Protein AF-A0A089IAV3-F1 (afdb_monomer)

Structure (mmCIF, N/CA/C/O backbone):
data_AF-A0A089IAV3-F1
#
_entry.id   AF-A0A089IAV3-F1
#
loop_
_atom_site.group_PDB
_atom_site.id
_atom_site.type_symbol
_atom_site.label_atom_id
_atom_site.label_alt_id
_atom_site.label_comp_id
_atom_site.label_asym_id
_atom_site.label_entity_id
_atom_site.label_seq_id
_atom_site.pdbx_PDB_ins_code
_atom_site.Cartn_x
_atom_site.Cartn_y
_atom_site.Cartn_z
_atom_site.occupancy
_atom_site.B_iso_or_equiv
_atom_site.auth_seq_id
_atom_site.auth_comp_id
_atom_site.auth_asym_id
_atom_site.auth_atom_id
_atom_site.pdbx_PDB_model_num
ATOM 1 N N . MET A 1 1 ? -71.407 36.581 71.602 1.00 41.84 1 MET A N 1
ATOM 2 C CA . MET A 1 1 ? -70.672 37.758 71.081 1.00 41.84 1 MET A CA 1
ATOM 3 C C . MET A 1 1 ? -71.247 38.054 69.699 1.00 41.84 1 MET A C 1
ATOM 5 O O . MET A 1 1 ? -71.125 37.219 68.826 1.00 41.84 1 MET A O 1
ATOM 9 N N . LYS A 1 2 ? -72.261 38.918 69.599 1.00 38.94 2 LYS A N 1
ATOM 10 C CA . LYS A 1 2 ? -72.164 40.339 69.212 1.00 38.94 2 LYS A CA 1
ATOM 11 C C . LYS A 1 2 ? -71.473 40.577 67.849 1.00 38.94 2 LYS A C 1
ATOM 13 O O . LYS A 1 2 ? -70.270 40.767 67.802 1.00 38.94 2 LYS A O 1
ATOM 18 N N . LYS A 1 3 ? -72.353 40.717 66.846 1.00 45.97 3 LYS A N 1
ATOM 19 C CA . LYS A 1 3 ? -72.362 41.674 65.720 1.00 45.97 3 LYS A CA 1
ATOM 20 C C . LYS A 1 3 ? -71.618 41.304 64.426 1.00 45.97 3 LYS A C 1
ATOM 22 O O . LYS A 1 3 ? -70.411 41.448 64.304 1.00 45.97 3 LYS A O 1
ATOM 27 N N . LEU A 1 4 ? -72.447 40.937 63.444 1.00 45.31 4 LEU A N 1
ATOM 28 C CA . LEU A 1 4 ? -72.240 41.099 62.007 1.00 45.31 4 LEU A CA 1
ATOM 29 C C . LEU A 1 4 ? -71.929 42.570 61.685 1.00 45.31 4 LEU A C 1
ATOM 31 O O . LEU A 1 4 ? -72.640 43.461 62.153 1.00 45.31 4 LEU A O 1
ATOM 35 N N . ALA A 1 5 ? -70.925 42.804 60.847 1.00 54.38 5 ALA A N 1
ATOM 36 C CA . ALA A 1 5 ? -70.767 44.049 60.110 1.00 54.38 5 ALA A CA 1
ATOM 37 C C . ALA A 1 5 ? -70.379 43.700 58.669 1.00 54.38 5 ALA A C 1
ATOM 39 O O . ALA A 1 5 ? -69.235 43.374 58.368 1.00 54.38 5 ALA A O 1
ATOM 40 N N . SER A 1 6 ? -71.381 43.723 57.796 1.00 43.75 6 SER A N 1
ATOM 41 C CA . SER A 1 6 ? -71.222 43.856 56.354 1.00 43.75 6 SER A CA 1
ATOM 42 C C . SER A 1 6 ? -70.679 45.251 56.043 1.00 43.75 6 SER A C 1
ATOM 44 O O . SER A 1 6 ? -71.282 46.232 56.483 1.00 43.75 6 SER A O 1
ATOM 46 N N . LEU A 1 7 ? -69.609 45.361 55.253 1.00 44.47 7 LEU A N 1
ATOM 47 C CA . LEU A 1 7 ? -69.259 46.619 54.593 1.00 44.47 7 LEU A CA 1
ATOM 48 C C . LEU A 1 7 ? -69.364 46.432 53.080 1.00 44.47 7 LEU A C 1
ATOM 50 O O . LEU A 1 7 ? -68.492 45.877 52.418 1.00 44.47 7 LEU A O 1
ATOM 54 N N . THR A 1 8 ? -70.512 46.866 52.581 1.00 49.59 8 THR A N 1
ATOM 55 C CA . THR A 1 8 ? -70.895 46.973 51.179 1.00 49.59 8 THR A CA 1
ATOM 56 C C . THR A 1 8 ? -70.219 48.196 50.548 1.00 49.59 8 THR A C 1
ATOM 58 O O . THR A 1 8 ? -70.326 49.292 51.083 1.00 49.59 8 THR A O 1
ATOM 61 N N . VAL A 1 9 ? -69.568 47.956 49.404 1.00 47.44 9 VAL A N 1
ATOM 62 C CA . VAL A 1 9 ? -69.373 48.813 48.213 1.00 47.44 9 VAL A CA 1
ATOM 63 C C . VAL A 1 9 ? -68.907 50.262 48.405 1.00 47.44 9 VAL A C 1
ATOM 65 O O . VAL A 1 9 ? -69.649 51.134 48.837 1.00 47.44 9 VAL A O 1
ATOM 68 N N . ALA A 1 10 ? -67.755 50.556 47.799 1.00 42.97 10 ALA A N 1
ATOM 69 C CA . ALA A 1 10 ? -67.607 51.757 46.985 1.00 42.97 10 ALA A CA 1
ATOM 70 C C . ALA A 1 10 ? -66.779 51.413 45.736 1.00 42.97 10 ALA A C 1
ATOM 72 O O . ALA A 1 10 ? -65.552 51.466 45.741 1.00 42.97 10 ALA A O 1
ATOM 73 N N . MET A 1 11 ? -67.479 51.032 44.659 1.00 52.91 11 MET A N 1
ATOM 74 C CA . MET A 1 11 ? -67.005 51.210 43.284 1.00 52.91 11 MET A CA 1
ATOM 75 C C . MET A 1 11 ? -66.781 52.709 43.090 1.00 52.91 11 MET A C 1
ATOM 77 O O . MET A 1 11 ? -67.705 53.456 42.782 1.00 52.91 11 MET A O 1
ATOM 81 N N . GLY A 1 12 ? -65.560 53.149 43.368 1.00 45.62 12 GLY A N 1
ATOM 82 C CA . GLY A 1 12 ? -65.146 54.536 43.300 1.00 45.62 12 GLY A CA 1
ATOM 83 C C . GLY A 1 12 ? -64.005 54.674 42.317 1.00 45.62 12 GLY A C 1
ATOM 84 O O . GLY A 1 12 ? -62.851 54.523 42.687 1.00 45.62 12 GLY A O 1
ATOM 85 N N . LEU A 1 13 ? -64.378 54.997 41.082 1.00 45.00 13 LEU A N 1
ATOM 86 C CA . LEU A 1 13 ? -63.578 55.794 40.162 1.00 45.00 13 LEU A CA 1
ATOM 87 C C . LEU A 1 13 ? -62.257 55.159 39.688 1.00 45.00 13 LEU A C 1
ATOM 89 O O . LEU A 1 13 ? -61.178 55.365 40.237 1.00 45.00 13 LEU A O 1
ATOM 93 N N . MET A 1 14 ? -62.366 54.455 38.559 1.00 55.34 14 MET A N 1
ATOM 94 C CA . MET A 1 14 ? -61.266 54.254 37.620 1.00 55.34 14 MET A CA 1
ATOM 95 C C . MET A 1 14 ? -60.663 55.613 37.245 1.00 55.34 14 MET A C 1
ATOM 97 O O . MET A 1 14 ? -61.200 56.331 36.406 1.00 55.34 14 MET A O 1
ATOM 101 N N . ALA A 1 15 ? -59.542 55.954 37.870 1.00 47.62 15 ALA A N 1
ATOM 102 C CA . ALA A 1 15 ? -58.680 57.046 37.461 1.00 47.62 15 ALA A CA 1
ATOM 103 C C . ALA A 1 15 ? -57.258 56.494 37.320 1.00 47.62 15 ALA A C 1
ATOM 105 O O . ALA A 1 15 ? -56.500 56.395 38.279 1.00 47.62 15 ALA A O 1
ATOM 106 N N . SER A 1 16 ? -56.949 56.097 36.083 1.00 57.16 16 SER A N 1
ATOM 107 C CA . SER A 1 16 ? -55.634 56.245 35.454 1.00 57.16 16 SER A CA 1
ATOM 108 C C . SER A 1 16 ? -54.410 55.821 36.272 1.00 57.16 16 SER A C 1
ATOM 110 O O . SER A 1 16 ? -53.738 56.647 36.885 1.00 57.16 16 SER A O 1
ATOM 112 N N . ILE A 1 17 ? -54.021 54.555 36.124 1.00 49.06 17 ILE A N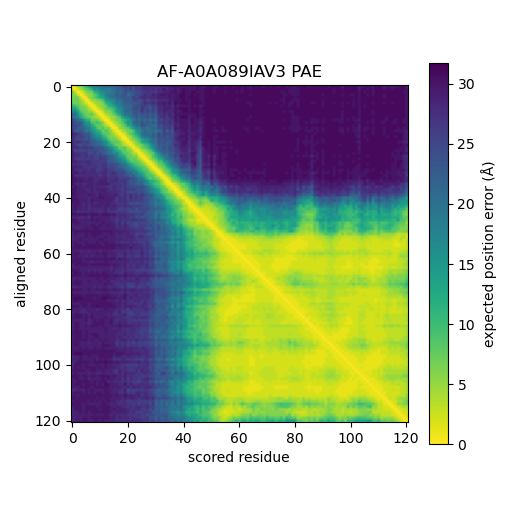 1
ATOM 113 C CA . ILE A 1 17 ? -52.610 54.178 36.207 1.00 49.06 17 ILE A CA 1
ATOM 114 C C . ILE A 1 17 ? -52.293 53.413 34.925 1.00 49.06 17 ILE A C 1
ATOM 116 O O . ILE A 1 17 ? -52.424 52.194 34.849 1.00 49.06 17 ILE A O 1
ATOM 120 N N . ALA A 1 18 ? -51.921 54.153 33.881 1.00 47.09 18 ALA A N 1
ATOM 121 C CA . ALA A 1 18 ? -51.186 53.581 32.765 1.00 47.09 18 ALA A CA 1
ATOM 122 C C . ALA A 1 18 ? -49.780 53.249 33.284 1.00 47.09 18 ALA A C 1
ATOM 124 O O . ALA A 1 18 ? -48.858 54.052 33.179 1.00 47.09 18 ALA A O 1
ATOM 125 N N . ALA A 1 19 ? -49.633 52.091 33.926 1.00 42.31 19 ALA A N 1
ATOM 126 C CA . ALA A 1 19 ? -48.320 51.540 34.200 1.00 42.31 19 ALA A CA 1
ATOM 127 C C . ALA A 1 19 ? -47.762 51.039 32.864 1.00 42.31 19 ALA A C 1
ATOM 129 O O . ALA A 1 19 ? -48.186 50.010 32.340 1.00 42.31 19 ALA A O 1
ATOM 130 N N . THR A 1 20 ? -46.839 51.798 32.277 1.00 50.31 20 THR A N 1
ATOM 131 C CA . THR A 1 20 ? -45.982 51.308 31.201 1.00 50.31 20 THR A CA 1
ATOM 132 C C . THR A 1 20 ? -45.203 50.115 31.746 1.00 50.31 20 THR A C 1
ATOM 134 O O . THR A 1 20 ? -44.291 50.283 32.554 1.00 50.31 20 THR A O 1
ATOM 137 N N . ALA A 1 21 ? -45.574 48.906 31.337 1.00 47.28 21 ALA A N 1
ATOM 138 C CA . ALA A 1 21 ? -44.751 47.729 31.551 1.00 47.28 21 ALA A CA 1
ATOM 139 C C . ALA A 1 21 ? -43.509 47.858 30.656 1.00 47.28 21 ALA A C 1
ATOM 141 O O . ALA A 1 21 ? -43.520 47.412 29.513 1.00 47.28 21 ALA A O 1
ATOM 142 N N . SER A 1 22 ? -42.440 48.500 31.137 1.00 50.91 22 SER A N 1
ATOM 143 C CA . SER A 1 22 ? -41.123 48.239 30.559 1.00 50.91 22 SER A CA 1
ATOM 144 C C . SER A 1 22 ? -40.644 46.923 31.161 1.00 50.91 22 SER A C 1
ATOM 146 O O . SER A 1 22 ? -40.242 46.878 32.325 1.00 50.91 22 SER A O 1
ATOM 148 N N . ALA A 1 23 ? -40.740 45.838 30.396 1.00 40.44 23 ALA A N 1
ATOM 149 C CA . ALA A 1 23 ? -40.011 44.624 30.716 1.00 40.44 23 ALA A CA 1
ATOM 150 C C . ALA A 1 23 ? -38.515 44.967 30.689 1.00 40.44 23 ALA A C 1
ATOM 152 O O . ALA A 1 23 ? -37.964 45.267 29.633 1.00 40.44 23 ALA A O 1
ATOM 153 N N . ALA A 1 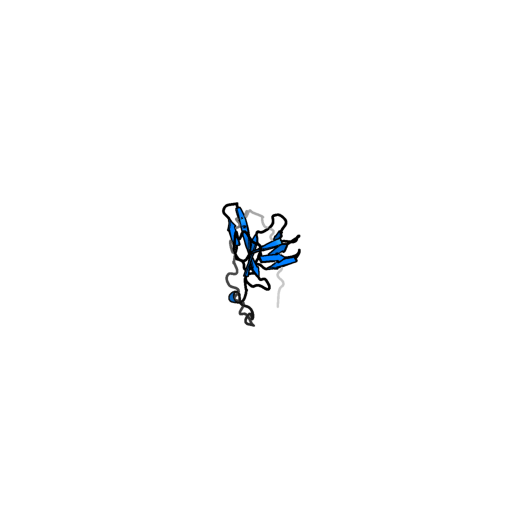24 ? -37.871 44.978 31.854 1.00 47.75 24 ALA A N 1
ATOM 154 C CA . ALA A 1 24 ? -36.426 44.841 31.896 1.00 47.75 24 ALA A CA 1
ATOM 155 C C . ALA A 1 24 ? -36.119 43.404 31.461 1.00 47.75 24 ALA A C 1
ATOM 157 O O . ALA A 1 24 ? -36.652 42.458 32.045 1.00 47.75 24 ALA A O 1
ATOM 158 N N . GLU A 1 25 ? -35.314 43.235 30.414 1.00 48.00 25 GLU A N 1
ATOM 159 C CA . GLU A 1 25 ? -34.824 41.919 30.020 1.00 48.00 25 GLU A CA 1
ATOM 160 C C . GLU A 1 25 ? -34.006 41.341 31.180 1.00 48.00 25 GLU A C 1
ATOM 162 O O . GLU A 1 25 ? -32.924 41.825 31.514 1.00 48.00 25 GLU A O 1
ATOM 167 N N . VAL A 1 26 ? -34.542 40.312 31.837 1.00 46.12 26 VAL A N 1
ATOM 168 C CA . VAL A 1 26 ? -33.778 39.503 32.785 1.00 46.12 26 VAL A CA 1
ATOM 169 C C . VAL A 1 26 ? -32.980 38.506 31.957 1.00 46.12 26 VAL A 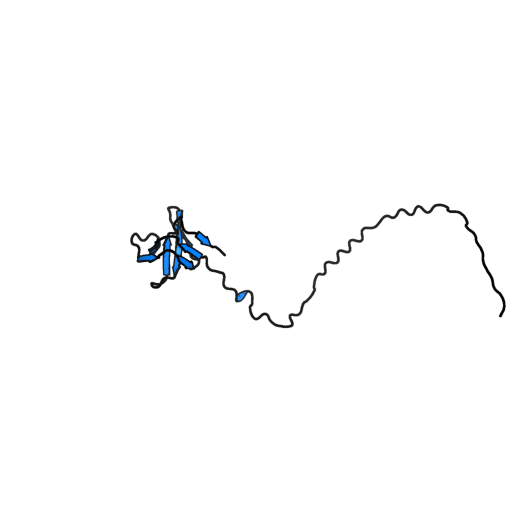C 1
ATOM 171 O O . VAL A 1 26 ? -33.436 37.399 31.667 1.00 46.12 26 VAL A O 1
ATOM 174 N N . THR A 1 27 ? -31.778 38.911 31.553 1.00 50.94 27 THR A N 1
ATOM 175 C CA . THR A 1 27 ? -30.767 38.017 30.977 1.00 50.94 27 THR A CA 1
ATOM 176 C C . THR A 1 27 ? -30.187 37.144 32.084 1.00 50.94 27 THR A C 1
ATOM 178 O O . THR A 1 27 ? -29.033 37.275 32.477 1.00 50.94 27 THR A O 1
ATOM 181 N N . ASN A 1 28 ? -30.992 36.214 32.588 1.00 49.59 28 ASN A N 1
ATOM 182 C CA . ASN A 1 28 ? -30.496 35.096 33.374 1.00 49.59 28 ASN A CA 1
ATOM 183 C C . ASN A 1 28 ? -30.396 33.886 32.446 1.00 49.59 28 ASN A C 1
ATOM 185 O O . ASN A 1 28 ? -31.168 32.937 32.540 1.00 49.59 28 ASN A O 1
ATOM 189 N N . THR A 1 29 ? -29.416 33.926 31.539 1.00 49.91 29 THR A N 1
ATOM 190 C CA . THR A 1 29 ? -28.869 32.684 30.987 1.00 49.91 29 THR A CA 1
ATOM 191 C C . THR A 1 29 ? -27.974 32.097 32.070 1.00 49.91 29 THR A C 1
ATOM 193 O O . THR A 1 29 ? -26.777 32.360 32.113 1.00 49.91 29 THR A O 1
ATOM 196 N N . THR A 1 30 ? -28.549 31.338 32.999 1.00 47.91 30 THR A N 1
ATOM 197 C CA . THR A 1 30 ? -27.760 30.406 33.801 1.00 47.91 30 THR A CA 1
ATOM 198 C C . THR A 1 30 ? -27.328 29.289 32.861 1.00 47.91 30 THR A C 1
ATOM 200 O O . THR A 1 30 ? -28.029 28.296 32.677 1.00 47.91 30 THR A O 1
ATOM 203 N N . THR A 1 31 ? -26.173 29.456 32.217 1.00 53.00 31 THR A N 1
ATOM 204 C CA . THR A 1 31 ? -25.425 28.299 31.733 1.00 53.00 31 THR A CA 1
ATOM 205 C C . THR A 1 31 ? -25.149 27.438 32.957 1.00 53.00 31 THR A C 1
ATOM 207 O O . THR A 1 31 ? -24.515 27.897 33.908 1.00 53.00 31 THR A O 1
ATOM 210 N N . VAL A 1 32 ? -25.664 26.209 32.964 1.00 55.19 32 VAL A N 1
ATOM 211 C CA . VAL A 1 32 ? -25.224 25.180 33.908 1.00 55.19 32 VAL A CA 1
ATOM 212 C C . VAL A 1 32 ? -23.785 24.846 33.528 1.00 55.19 32 VAL A C 1
ATOM 214 O O . VAL A 1 32 ? -23.513 23.928 32.761 1.00 55.19 32 VAL A O 1
ATOM 217 N N . THR A 1 33 ? -22.862 25.675 33.992 1.00 57.50 33 THR A N 1
ATOM 218 C CA . THR A 1 33 ? -21.434 25.407 33.961 1.00 57.50 33 THR A CA 1
ATOM 219 C C . THR A 1 33 ? -21.179 24.554 35.197 1.00 57.50 33 THR A C 1
ATOM 221 O O . THR A 1 33 ? -21.389 25.025 36.308 1.00 57.50 33 THR A O 1
ATOM 224 N N . GLU A 1 34 ? -20.780 23.298 34.985 1.00 58.94 34 GLU A N 1
ATOM 225 C CA . GLU A 1 34 ? -20.395 22.309 36.011 1.00 58.94 34 GLU A CA 1
ATOM 226 C C . GLU A 1 34 ? -21.520 21.435 36.597 1.00 58.94 34 GLU A C 1
ATOM 228 O O . GLU A 1 34 ? -21.828 21.449 37.787 1.00 58.94 34 GLU A O 1
ATOM 233 N N . THR A 1 35 ? -22.056 20.526 35.778 1.00 56.78 35 THR A N 1
ATOM 234 C CA . THR A 1 35 ? -22.431 19.202 36.301 1.00 56.78 35 THR A CA 1
ATOM 235 C C . THR A 1 35 ? -21.178 18.335 36.408 1.00 56.78 35 THR A C 1
ATOM 237 O O . THR A 1 35 ? -20.718 17.785 35.407 1.00 56.78 35 THR A O 1
ATOM 240 N N . THR A 1 36 ? -20.637 18.173 37.615 1.00 57.91 36 THR A N 1
ATOM 241 C CA . THR A 1 36 ? -19.619 17.147 37.881 1.00 57.91 36 THR A CA 1
ATOM 242 C C . THR A 1 36 ? -20.309 15.794 38.019 1.00 57.91 36 THR A C 1
ATOM 244 O O . THR A 1 36 ? -20.818 15.435 39.081 1.00 57.91 36 THR A O 1
ATOM 247 N N . TYR A 1 37 ? -20.339 15.027 36.930 1.00 60.47 37 TYR A N 1
ATOM 248 C CA . TYR A 1 37 ? -20.656 13.604 36.991 1.00 60.47 37 TYR A CA 1
ATOM 249 C C . TYR A 1 37 ? -19.425 12.870 37.514 1.00 60.47 37 TYR A C 1
ATOM 251 O O . TYR A 1 37 ? -18.457 12.691 36.782 1.00 60.47 37 TYR A O 1
ATOM 259 N N . SER A 1 38 ? -19.449 12.447 38.779 1.00 65.69 38 SER A N 1
ATOM 260 C CA . SER A 1 38 ? -18.436 11.519 39.284 1.00 65.69 38 SER A CA 1
ATOM 261 C C . SER A 1 38 ? -18.694 10.147 38.646 1.00 65.69 38 SER A C 1
ATOM 263 O O . SER A 1 38 ? -19.769 9.573 38.874 1.00 65.69 38 SER A O 1
ATOM 265 N N . PRO A 1 39 ? -17.797 9.626 37.787 1.00 65.44 39 PRO A N 1
ATOM 266 C CA . PRO A 1 39 ? -18.024 8.345 37.148 1.00 65.44 39 PRO A CA 1
ATOM 267 C C . PRO A 1 39 ? -17.960 7.254 38.220 1.00 65.44 39 PRO A C 1
ATOM 269 O O . PRO A 1 39 ? -16.929 6.980 38.821 1.00 65.44 39 PRO A O 1
ATOM 272 N N . ARG A 1 40 ? -19.107 6.621 38.465 1.00 67.31 40 ARG A N 1
ATOM 273 C CA . ARG A 1 40 ? -19.276 5.471 39.373 1.00 67.31 40 ARG A CA 1
ATOM 274 C C . ARG A 1 40 ? -18.487 4.220 38.950 1.00 67.31 40 ARG A C 1
ATOM 276 O O . ARG A 1 40 ? -18.425 3.269 39.719 1.00 67.31 40 ARG A O 1
ATOM 283 N N . PHE A 1 41 ? -17.897 4.236 37.755 1.00 74.25 41 PHE A N 1
ATOM 284 C CA . PHE A 1 41 ? -16.995 3.219 37.223 1.00 74.25 41 PHE A CA 1
ATOM 285 C C . PHE A 1 41 ? -15.932 3.903 36.361 1.00 74.25 41 PHE A C 1
ATOM 287 O O . PHE A 1 41 ? -16.258 4.814 35.601 1.00 74.25 41 PHE A O 1
ATOM 294 N N . GLU A 1 42 ? -14.685 3.457 36.460 1.00 75.25 42 GLU A N 1
ATOM 295 C CA . GLU A 1 42 ? -13.617 3.865 35.547 1.00 75.25 42 G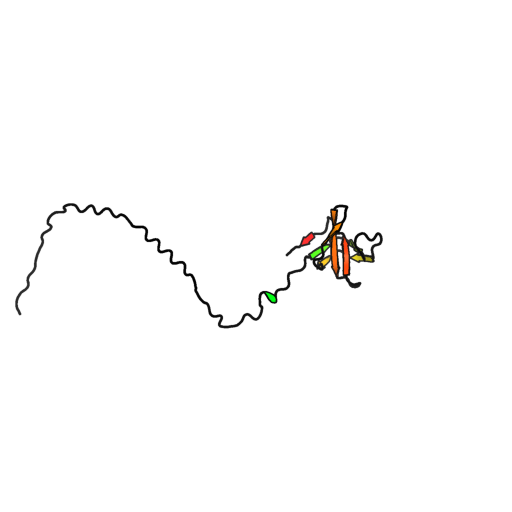LU A CA 1
ATOM 296 C C . GLU A 1 42 ? -13.897 3.317 34.138 1.00 75.25 42 GLU A C 1
ATOM 298 O O . GLU A 1 42 ? -14.406 2.203 33.973 1.00 75.25 42 GLU A O 1
ATOM 303 N N . THR A 1 43 ? -13.605 4.104 33.103 1.00 72.94 43 THR A N 1
ATOM 304 C CA . THR A 1 43 ? -13.710 3.630 31.721 1.00 72.94 43 THR A CA 1
ATOM 305 C C . THR A 1 43 ? -12.576 2.650 31.444 1.00 72.94 43 THR A C 1
ATOM 307 O O . THR A 1 43 ? -11.415 3.037 31.468 1.00 72.94 43 THR A O 1
ATOM 310 N N . VAL A 1 44 ? -12.914 1.393 31.142 1.00 81.31 44 VAL A N 1
ATOM 311 C CA . VAL A 1 44 ? -11.941 0.325 30.821 1.00 81.31 44 VAL A CA 1
ATOM 312 C C . VAL A 1 44 ? -11.121 0.632 29.560 1.00 81.31 44 VAL A C 1
ATOM 314 O O . VAL A 1 44 ? -10.012 0.133 29.418 1.00 81.31 44 VAL A O 1
ATOM 317 N N . ILE A 1 45 ? -11.666 1.439 28.646 1.00 81.69 45 ILE A N 1
ATOM 318 C CA . ILE A 1 45 ? -10.985 1.896 27.431 1.00 81.69 45 ILE A CA 1
ATOM 319 C C . ILE A 1 45 ? -10.842 3.410 27.532 1.00 81.69 45 ILE A C 1
ATOM 321 O O . ILE A 1 45 ? -11.836 4.131 27.640 1.00 81.69 45 ILE A O 1
ATOM 325 N N . THR A 1 46 ? -9.603 3.876 27.491 1.00 86.06 46 THR A N 1
ATOM 326 C CA . THR A 1 46 ? -9.237 5.290 27.471 1.00 86.06 46 THR A CA 1
ATOM 327 C C . THR A 1 46 ? -8.956 5.753 26.041 1.00 86.06 46 THR A C 1
ATOM 329 O O . THR A 1 46 ? -8.707 4.949 25.144 1.00 86.06 46 THR A O 1
ATOM 332 N N . GLN A 1 47 ? -8.957 7.067 25.800 1.00 79.88 47 GLN A N 1
ATOM 333 C CA . GLN A 1 47 ? -8.620 7.628 24.482 1.00 79.88 47 GLN A CA 1
ATOM 334 C C . GLN A 1 47 ? -7.212 7.215 24.008 1.00 79.88 47 GLN A C 1
ATOM 336 O O . GLN A 1 47 ? -6.984 7.103 22.806 1.00 79.88 47 GLN A O 1
ATOM 341 N N . SER A 1 48 ? -6.284 6.959 24.937 1.00 82.50 48 SER A N 1
ATOM 342 C CA . SER A 1 48 ? -4.946 6.428 24.650 1.00 82.50 48 SER A CA 1
ATOM 343 C C . SER A 1 48 ? -4.941 4.982 24.146 1.00 82.50 48 SER A C 1
ATOM 345 O O . SER A 1 48 ? -3.985 4.591 23.482 1.00 82.50 48 SER A O 1
ATOM 347 N N . ASP A 1 49 ? -5.991 4.204 24.414 1.00 83.44 49 ASP A N 1
ATOM 348 C CA . ASP A 1 49 ? -6.094 2.804 23.979 1.00 83.44 49 ASP A CA 1
ATOM 349 C C . ASP A 1 49 ? -6.630 2.672 22.545 1.00 83.44 49 ASP A C 1
ATOM 351 O O . ASP A 1 49 ? -6.589 1.595 21.942 1.00 83.44 49 ASP A O 1
ATOM 355 N N . LEU A 1 50 ? -7.138 3.766 21.972 1.00 81.06 50 LEU A N 1
ATOM 356 C CA . LEU A 1 50 ? -7.670 3.779 20.617 1.00 81.06 50 LEU A CA 1
ATOM 357 C C . LEU A 1 50 ? -6.523 3.822 19.604 1.00 81.06 50 LEU A C 1
ATOM 359 O O . LEU A 1 50 ? -5.813 4.818 19.467 1.00 81.06 50 LEU A O 1
ATOM 363 N N . ARG A 1 51 ? -6.362 2.733 18.849 1.00 76.94 51 ARG A N 1
ATOM 364 C CA . ARG A 1 51 ? -5.465 2.703 17.690 1.00 76.94 51 ARG A CA 1
ATOM 365 C C . ARG A 1 51 ? -6.167 3.357 16.498 1.00 76.94 51 ARG A C 1
ATOM 367 O O . ARG A 1 51 ? -7.284 2.941 16.181 1.00 76.94 51 ARG A O 1
ATOM 374 N N . PRO A 1 52 ? -5.537 4.332 15.818 1.00 76.94 52 PRO A N 1
ATOM 375 C CA . PRO A 1 52 ? -6.071 4.868 14.574 1.00 76.94 52 PRO A CA 1
ATOM 376 C C . PRO A 1 52 ? -6.298 3.738 13.573 1.00 76.94 52 PRO A C 1
ATOM 378 O O . PRO A 1 52 ? -5.444 2.858 13.423 1.00 76.94 52 PRO A O 1
ATOM 381 N N . ALA A 1 53 ? -7.446 3.757 12.900 1.00 80.94 53 ALA A N 1
ATOM 382 C CA . ALA A 1 53 ? -7.693 2.832 11.808 1.00 80.94 53 ALA A CA 1
ATOM 383 C C . ALA A 1 53 ? -6.647 3.065 10.708 1.00 80.94 53 ALA A C 1
ATOM 385 O O . ALA A 1 53 ? -6.293 4.200 10.383 1.00 80.94 53 ALA A O 1
ATOM 386 N N . THR A 1 54 ? -6.117 1.981 10.154 1.00 84.44 54 THR A N 1
ATOM 387 C CA . THR A 1 54 ? -5.244 2.062 8.987 1.00 84.44 54 THR A CA 1
ATOM 388 C C . THR A 1 54 ? -6.095 2.196 7.727 1.00 84.44 54 THR A C 1
ATOM 390 O O . THR A 1 54 ? -7.155 1.572 7.649 1.00 84.44 54 THR A O 1
ATOM 393 N N . PRO A 1 55 ? -5.666 2.980 6.723 1.00 89.81 55 PRO A N 1
ATOM 394 C CA . PRO A 1 55 ? -6.385 3.058 5.460 1.00 89.81 55 PRO A CA 1
ATOM 395 C C . PRO A 1 55 ? -6.517 1.686 4.793 1.00 89.81 55 PRO A C 1
ATOM 397 O O . PRO A 1 55 ? -5.626 0.843 4.897 1.00 89.81 55 PRO A O 1
ATOM 400 N N . GLN A 1 56 ? -7.598 1.495 4.043 1.00 92.62 56 GLN A N 1
ATOM 401 C CA . GLN A 1 56 ? -7.832 0.285 3.260 1.00 92.62 56 GLN A CA 1
ATOM 402 C C . GLN A 1 56 ? -7.795 0.578 1.765 1.00 92.62 56 GLN A C 1
ATOM 404 O O . GLN A 1 56 ? -8.134 1.673 1.312 1.00 92.62 56 GLN A O 1
ATOM 409 N N . ILE A 1 57 ? -7.398 -0.426 0.990 1.00 94.00 57 ILE A N 1
ATOM 410 C CA . ILE A 1 57 ? -7.469 -0.430 -0.467 1.00 94.00 57 ILE A CA 1
ATOM 411 C C . ILE A 1 57 ? -8.324 -1.608 -0.923 1.00 94.00 57 ILE A C 1
ATOM 413 O O . ILE A 1 57 ? -8.106 -2.746 -0.519 1.00 94.00 57 ILE A O 1
ATOM 417 N N . ILE A 1 58 ? -9.254 -1.343 -1.834 1.00 95.25 58 ILE A N 1
ATOM 418 C CA . ILE A 1 58 ? -10.004 -2.364 -2.559 1.00 95.25 58 ILE A CA 1
ATOM 419 C C . ILE A 1 58 ? -9.377 -2.519 -3.940 1.00 95.25 58 ILE A C 1
ATOM 421 O O . ILE A 1 58 ? -9.516 -1.651 -4.805 1.00 95.25 58 ILE A O 1
ATOM 425 N N . LEU A 1 59 ? -8.707 -3.645 -4.159 1.00 95.06 59 LEU A N 1
ATOM 426 C CA . LEU A 1 59 ? -8.215 -4.053 -5.464 1.00 95.06 59 LEU A CA 1
ATOM 427 C C . LEU A 1 59 ? -9.325 -4.761 -6.231 1.00 95.06 59 LEU A C 1
ATOM 429 O O . LEU A 1 59 ? -9.841 -5.792 -5.808 1.00 95.06 59 LEU A O 1
ATOM 433 N N . THR A 1 60 ? -9.657 -4.239 -7.403 1.00 94.94 60 THR A N 1
ATOM 434 C CA . THR A 1 60 ? -10.710 -4.788 -8.27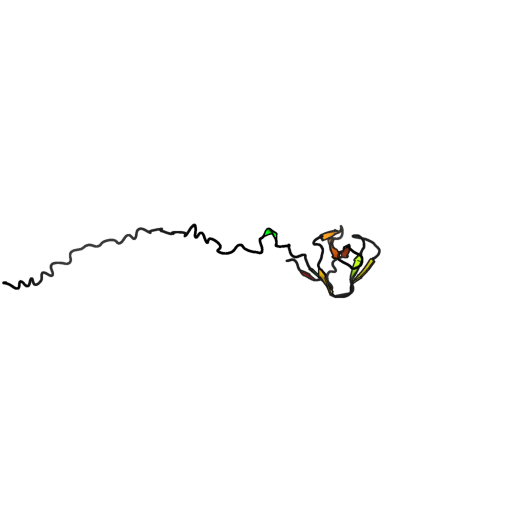2 1.00 94.94 60 THR A CA 1
ATOM 435 C C . THR A 1 60 ? -10.179 -5.753 -9.330 1.00 94.94 60 THR A C 1
ATOM 437 O O . THR A 1 60 ? -10.956 -6.410 -10.021 1.00 94.94 60 THR A O 1
ATOM 440 N N . LYS A 1 61 ? -8.852 -5.844 -9.480 1.00 93.19 61 LYS A N 1
ATOM 441 C CA . LYS A 1 61 ? -8.155 -6.658 -10.486 1.00 93.19 61 LYS A CA 1
ATOM 442 C C . LYS A 1 61 ? -6.814 -7.154 -9.949 1.00 93.19 61 LYS A C 1
ATOM 444 O O . LYS A 1 61 ? -6.340 -6.688 -8.912 1.00 93.19 61 LYS A O 1
ATOM 44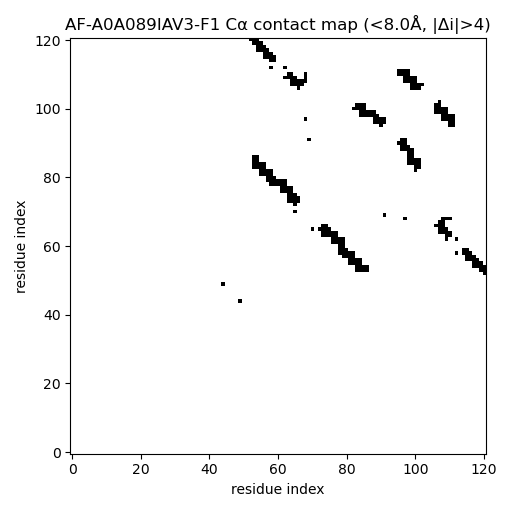9 N N . ALA A 1 62 ? -6.190 -8.068 -10.693 1.00 95.12 62 ALA A N 1
ATOM 450 C CA . ALA A 1 62 ? -4.827 -8.502 -10.424 1.00 95.12 62 ALA A CA 1
ATOM 451 C C . ALA A 1 62 ? -3.874 -7.296 -10.433 1.00 95.12 62 ALA A C 1
ATOM 453 O O . ALA A 1 62 ? -3.756 -6.608 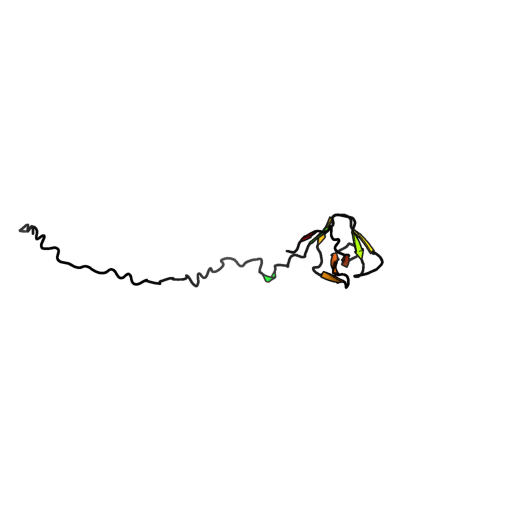-11.447 1.00 95.12 62 ALA A O 1
ATOM 454 N N . THR A 1 63 ? -3.221 -7.034 -9.302 1.00 95.56 63 THR A N 1
ATOM 455 C CA . THR A 1 63 ? -2.387 -5.846 -9.103 1.00 95.56 63 THR A CA 1
ATOM 456 C C . THR A 1 63 ? -0.986 -6.265 -8.653 1.00 95.56 63 THR A C 1
ATOM 458 O O . THR A 1 63 ? -0.866 -7.055 -7.711 1.00 95.56 63 THR A O 1
ATOM 461 N N . PRO A 1 64 ? 0.080 -5.786 -9.316 1.00 96.00 64 PRO A N 1
ATOM 462 C CA . PRO A 1 64 ? 1.446 -6.106 -8.925 1.00 96.00 64 PRO A CA 1
ATOM 463 C C . PRO A 1 64 ? 1.833 -5.403 -7.622 1.00 96.00 64 PRO A C 1
ATOM 465 O O . PRO A 1 64 ? 1.446 -4.259 -7.386 1.00 96.00 64 PRO A O 1
ATOM 468 N N . PHE A 1 65 ? 2.657 -6.064 -6.815 1.00 96.44 65 PHE A N 1
ATOM 469 C CA . PHE A 1 65 ? 3.324 -5.456 -5.665 1.00 96.44 65 PHE A CA 1
ATOM 470 C C . PHE A 1 65 ? 4.843 -5.592 -5.782 1.00 96.44 65 PHE A C 1
ATOM 472 O O . PHE A 1 65 ? 5.364 -6.468 -6.477 1.00 96.44 65 PHE A O 1
ATOM 479 N N . TYR A 1 66 ? 5.559 -4.717 -5.086 1.00 97.06 66 TYR A N 1
ATOM 480 C CA . TYR A 1 66 ? 6.977 -4.460 -5.301 1.00 97.06 66 TYR A CA 1
ATOM 481 C C . TYR A 1 66 ? 7.744 -4.446 -3.977 1.00 97.06 66 TYR A C 1
ATOM 483 O O . TYR A 1 66 ? 7.214 -4.064 -2.932 1.00 97.06 66 TYR A O 1
ATOM 491 N N . ALA A 1 67 ? 9.015 -4.850 -4.014 1.00 95.25 67 ALA A N 1
ATOM 492 C CA . ALA A 1 67 ? 9.895 -4.800 -2.849 1.00 95.25 67 ALA A CA 1
ATOM 493 C C . ALA A 1 67 ? 10.222 -3.360 -2.418 1.00 95.25 67 ALA A C 1
ATOM 495 O O . ALA A 1 67 ? 10.372 -3.100 -1.228 1.00 95.25 67 ALA A O 1
ATOM 496 N N . SER A 1 68 ? 10.280 -2.439 -3.381 1.00 94.06 68 SER A N 1
ATOM 497 C CA . SER A 1 68 ? 10.494 -1.007 -3.187 1.00 94.06 68 SER A CA 1
ATOM 498 C C . SER A 1 68 ? 9.647 -0.201 -4.170 1.00 94.06 68 SER A C 1
ATOM 500 O O . SER A 1 68 ? 9.233 -0.706 -5.219 1.00 94.06 68 SER A O 1
ATOM 502 N N . MET A 1 69 ? 9.427 1.073 -3.851 1.00 91.06 69 MET A N 1
ATOM 503 C CA . MET A 1 69 ? 8.803 2.031 -4.761 1.00 91.06 69 MET A CA 1
ATOM 504 C C . MET A 1 69 ? 9.604 2.133 -6.070 1.00 91.06 69 MET A C 1
ATOM 506 O O . MET A 1 69 ? 10.835 2.060 -6.052 1.00 91.06 69 MET A O 1
ATOM 510 N N . ASN A 1 70 ? 8.910 2.281 -7.202 1.00 87.25 70 ASN A N 1
ATOM 511 C CA . ASN A 1 70 ? 9.497 2.406 -8.546 1.00 87.25 70 ASN A CA 1
ATOM 512 C C . ASN A 1 70 ? 10.396 1.236 -8.995 1.00 87.25 70 ASN A C 1
ATOM 514 O O . ASN A 1 70 ? 11.123 1.370 -9.979 1.00 87.25 70 ASN A O 1
ATOM 518 N N . SER A 1 71 ? 10.349 0.083 -8.316 1.00 90.12 71 SER A N 1
ATOM 519 C CA . SER A 1 71 ? 11.055 -1.110 -8.789 1.00 90.12 71 SER A CA 1
ATOM 520 C C . SER A 1 71 ? 10.547 -1.498 -10.186 1.00 90.12 71 SER A C 1
ATOM 522 O O . SER A 1 71 ? 9.334 -1.632 -10.371 1.00 90.12 71 SER A O 1
ATOM 524 N N . PRO A 1 72 ? 11.438 -1.740 -11.166 1.00 87.06 72 PRO A N 1
ATOM 525 C CA . PRO A 1 72 ? 11.030 -2.157 -12.506 1.00 87.06 72 PRO A CA 1
ATOM 526 C C . PRO A 1 72 ? 10.469 -3.586 -12.529 1.00 87.06 72 PRO A C 1
ATOM 528 O O . PRO A 1 72 ? 9.779 -3.965 -13.471 1.00 87.06 72 PRO A O 1
ATOM 531 N N . VAL A 1 73 ? 10.756 -4.383 -11.494 1.00 93.94 73 VAL A N 1
ATOM 532 C CA . VAL A 1 73 ? 10.337 -5.783 -11.386 1.00 93.94 73 VAL A CA 1
ATOM 533 C C . VAL A 1 73 ? 9.342 -5.932 -10.241 1.00 93.94 73 VAL A C 1
ATOM 535 O O . VAL A 1 73 ? 9.635 -5.564 -9.098 1.00 93.94 73 VAL A O 1
ATOM 538 N N . ALA A 1 74 ? 8.170 -6.487 -10.556 1.00 95.69 74 ALA A N 1
ATOM 539 C CA . ALA A 1 74 ? 7.174 -6.866 -9.562 1.00 95.69 74 ALA A CA 1
ATOM 540 C C . ALA A 1 74 ? 7.651 -8.093 -8.775 1.00 95.69 74 ALA A C 1
ATOM 542 O O . ALA A 1 74 ? 8.164 -9.055 -9.342 1.00 95.69 74 ALA A O 1
ATOM 543 N N . THR A 1 75 ? 7.455 -8.068 -7.460 1.00 96.31 75 THR A N 1
ATOM 544 C CA . THR A 1 75 ? 7.748 -9.200 -6.568 1.00 96.31 75 THR A CA 1
ATOM 545 C C . THR A 1 75 ? 6.677 -10.284 -6.678 1.00 96.31 75 THR A C 1
ATOM 547 O O . THR A 1 75 ? 6.959 -11.461 -6.475 1.00 96.31 75 THR A O 1
ATOM 550 N N . GLY A 1 76 ? 5.450 -9.896 -7.020 1.00 95.44 76 GLY A N 1
ATOM 551 C CA . GLY A 1 76 ? 4.340 -10.807 -7.247 1.00 95.44 76 GLY A CA 1
ATOM 552 C C . GLY A 1 76 ? 3.064 -10.050 -7.593 1.00 95.44 76 GLY A C 1
ATOM 553 O O . GLY A 1 76 ? 3.085 -8.837 -7.814 1.00 95.44 76 GLY A O 1
ATOM 554 N N . PHE A 1 77 ? 1.950 -10.779 -7.625 1.00 95.69 77 PHE A N 1
ATOM 555 C CA . PHE A 1 77 ? 0.629 -10.233 -7.915 1.00 95.69 77 PHE A CA 1
ATOM 556 C C . PHE A 1 77 ? -0.351 -10.586 -6.804 1.00 95.69 77 PHE A C 1
ATOM 558 O O . PHE A 1 77 ? -0.364 -11.707 -6.296 1.00 95.69 77 PHE A O 1
ATOM 565 N N . LEU A 1 78 ? -1.193 -9.620 -6.460 1.00 95.50 78 LEU A N 1
ATOM 566 C CA . LEU A 1 78 ? -2.368 -9.809 -5.626 1.00 95.50 78 LEU A CA 1
ATOM 567 C C . LEU A 1 78 ? -3.592 -9.904 -6.528 1.00 95.50 78 LEU A C 1
ATOM 569 O O . LEU A 1 78 ? -3.755 -9.085 -7.428 1.00 95.50 78 LEU A O 1
ATOM 573 N N . GLY A 1 79 ? -4.457 -10.890 -6.292 1.00 95.00 79 GLY A N 1
ATOM 574 C CA . GLY A 1 79 ? -5.787 -10.922 -6.903 1.00 95.00 79 GLY A CA 1
ATOM 575 C C . GLY A 1 79 ? -6.681 -9.790 -6.385 1.00 95.00 79 GLY A C 1
ATOM 576 O O . GLY A 1 79 ? -6.300 -9.064 -5.463 1.00 95.00 79 GLY A O 1
ATOM 577 N N . ALA A 1 80 ? -7.880 -9.667 -6.960 1.00 95.62 80 ALA A N 1
ATOM 578 C CA . ALA A 1 80 ? -8.893 -8.735 -6.472 1.00 95.62 80 ALA A CA 1
ATOM 579 C C . ALA A 1 80 ? -9.267 -9.069 -5.017 1.00 95.62 80 ALA A C 1
ATOM 581 O O . ALA A 1 80 ? -9.640 -10.205 -4.725 1.00 95.62 80 ALA A O 1
ATOM 582 N N . GLN A 1 81 ? -9.120 -8.100 -4.115 1.00 95.06 81 GLN A N 1
ATOM 583 C CA . GLN A 1 81 ? -9.350 -8.246 -2.676 1.00 95.06 81 GLN A CA 1
ATOM 584 C C . GLN A 1 81 ? -9.350 -6.881 -1.984 1.00 95.06 81 GLN A C 1
ATOM 586 O O . GLN A 1 81 ? -8.837 -5.903 -2.528 1.00 95.06 81 GLN A O 1
ATOM 591 N N . THR A 1 82 ? -9.853 -6.838 -0.756 1.00 94.62 82 THR A N 1
ATOM 592 C CA . THR A 1 82 ? -9.670 -5.698 0.148 1.00 94.62 82 THR A CA 1
ATOM 593 C C . THR A 1 82 ? -8.469 -5.962 1.043 1.00 94.62 82 THR A C 1
ATOM 595 O O . THR A 1 82 ? -8.328 -7.065 1.568 1.00 94.62 82 THR A O 1
ATOM 598 N N . LEU A 1 83 ? -7.605 -4.966 1.204 1.00 93.38 83 LEU A N 1
ATOM 599 C CA . LEU A 1 83 ? -6.391 -5.058 2.006 1.00 93.38 83 LEU A CA 1
ATOM 600 C C . LEU A 1 83 ? -6.204 -3.817 2.875 1.00 93.38 83 LEU A C 1
ATOM 602 O O . LEU A 1 83 ? -6.515 -2.700 2.457 1.00 93.38 83 LEU A O 1
ATOM 606 N N . ASP A 1 84 ? -5.661 -4.029 4.069 1.00 92.62 84 ASP A N 1
ATOM 607 C CA . ASP A 1 84 ? -5.197 -2.960 4.949 1.00 92.62 84 ASP A CA 1
ATOM 608 C C . ASP A 1 84 ? -3.812 -2.467 4.504 1.00 92.62 84 ASP A C 1
ATOM 610 O O . ASP A 1 84 ? -2.955 -3.249 4.074 1.00 92.62 84 ASP A O 1
ATOM 614 N N . THR A 1 85 ? -3.577 -1.161 4.615 1.00 93.62 85 THR A N 1
ATOM 615 C CA . THR A 1 85 ? -2.261 -0.553 4.387 1.00 93.62 85 THR A CA 1
ATOM 616 C C . THR A 1 85 ? -1.547 -0.299 5.711 1.00 93.62 85 THR A C 1
ATOM 618 O O . THR A 1 85 ? -2.153 -0.310 6.778 1.00 93.62 85 THR A O 1
ATOM 621 N N . THR A 1 86 ? -0.241 -0.041 5.672 1.00 93.19 86 THR A N 1
ATOM 622 C CA . THR A 1 86 ? 0.513 0.325 6.887 1.00 93.19 86 THR A CA 1
ATOM 623 C C . THR A 1 86 ? 0.264 1.774 7.326 1.00 93.19 86 THR A C 1
ATOM 625 O O . THR A 1 86 ? 0.713 2.188 8.390 1.00 93.19 86 THR A O 1
ATOM 628 N N . GLY A 1 87 ? -0.439 2.561 6.505 1.00 90.38 87 GLY A N 1
ATOM 629 C CA . GLY A 1 87 ? -0.558 4.014 6.641 1.00 90.38 87 GLY A CA 1
ATOM 630 C C . GLY A 1 87 ? 0.545 4.797 5.922 1.00 90.38 87 GLY A C 1
ATOM 631 O O . GLY A 1 87 ? 0.381 5.996 5.707 1.00 90.38 87 GLY A O 1
ATOM 632 N N . ASN A 1 88 ? 1.621 4.141 5.472 1.00 92.38 88 ASN A N 1
ATOM 633 C CA . ASN A 1 88 ? 2.665 4.801 4.692 1.00 92.38 88 ASN A CA 1
ATOM 634 C C . ASN A 1 88 ? 2.201 5.037 3.249 1.00 92.38 88 ASN A C 1
ATOM 636 O O . ASN A 1 88 ? 1.827 4.103 2.531 1.00 92.38 88 ASN A O 1
ATOM 640 N N . ILE A 1 89 ? 2.245 6.303 2.834 1.00 92.94 89 ILE A N 1
ATOM 641 C CA . ILE A 1 89 ? 1.839 6.771 1.508 1.00 92.94 89 ILE A CA 1
ATOM 642 C C . ILE A 1 89 ? 2.981 7.604 0.933 1.00 92.94 89 ILE A C 1
ATOM 644 O O . ILE A 1 89 ? 3.490 8.505 1.597 1.00 92.94 89 ILE A O 1
ATOM 648 N N . LEU A 1 90 ? 3.367 7.315 -0.306 1.00 94.50 90 LEU A N 1
ATOM 649 C CA . LEU A 1 90 ? 4.343 8.086 -1.069 1.00 94.50 90 LEU A CA 1
ATOM 650 C C . LEU A 1 90 ? 3.786 8.401 -2.454 1.00 94.50 90 LEU A C 1
ATOM 652 O O . LEU A 1 90 ? 2.976 7.652 -2.991 1.00 94.50 90 LEU A O 1
ATOM 656 N N . VAL A 1 91 ? 4.246 9.494 -3.053 1.00 94.44 91 VAL A N 1
ATOM 657 C CA . VAL A 1 91 ? 3.875 9.892 -4.417 1.00 94.44 91 VAL A CA 1
ATOM 658 C C . VAL A 1 91 ? 5.150 9.993 -5.242 1.00 94.44 91 VAL A C 1
ATOM 660 O O . VAL A 1 91 ? 6.118 10.613 -4.803 1.00 94.44 91 VAL A O 1
ATOM 663 N N . ASP A 1 92 ? 5.192 9.327 -6.398 1.00 92.69 92 ASP A N 1
ATOM 664 C CA . ASP A 1 92 ? 6.356 9.402 -7.287 1.00 92.69 92 ASP A CA 1
ATOM 665 C C . ASP A 1 92 ? 6.388 10.716 -8.086 1.00 92.69 92 ASP A C 1
ATOM 667 O O . ASP A 1 92 ? 5.439 11.499 -8.105 1.00 92.69 92 ASP A O 1
ATOM 671 N N . SER A 1 93 ? 7.492 10.949 -8.799 1.00 92.81 93 SER A N 1
ATOM 672 C CA . SER A 1 93 ? 7.673 12.107 -9.687 1.00 92.81 93 SER A CA 1
ATOM 673 C C . SER A 1 93 ? 6.627 12.217 -10.799 1.00 92.81 93 SER A C 1
ATOM 675 O O . SER A 1 93 ? 6.478 13.275 -11.402 1.00 92.81 93 SER A O 1
ATOM 677 N N . ASN A 1 94 ? 5.922 11.128 -11.099 1.00 89.88 94 ASN A N 1
ATOM 678 C CA . ASN A 1 94 ? 4.905 11.044 -12.138 1.00 89.88 94 ASN A CA 1
ATOM 679 C C . ASN A 1 94 ? 3.489 11.208 -11.560 1.00 89.88 94 ASN A C 1
ATOM 681 O O . ASN A 1 94 ? 2.516 11.028 -12.291 1.00 89.88 94 ASN A O 1
ATOM 685 N N . GLY A 1 95 ? 3.371 11.535 -10.269 1.00 90.31 95 GLY A N 1
ATOM 686 C CA . GLY A 1 95 ? 2.102 11.741 -9.581 1.00 90.31 95 GLY A CA 1
ATOM 687 C C . GLY A 1 95 ? 1.359 10.451 -9.238 1.00 90.31 95 GLY A C 1
ATOM 688 O O . GLY A 1 95 ? 0.186 10.519 -8.879 1.00 90.31 95 GLY A O 1
ATOM 689 N N . ASN A 1 96 ? 1.989 9.276 -9.344 1.00 92.19 96 ASN A N 1
ATOM 690 C CA . ASN A 1 96 ? 1.336 8.043 -8.918 1.00 92.19 96 ASN A CA 1
ATOM 691 C C . ASN A 1 96 ? 1.482 7.860 -7.416 1.00 92.19 96 ASN A C 1
ATOM 693 O O . ASN A 1 96 ? 2.575 7.988 -6.861 1.00 92.19 96 ASN A O 1
ATOM 697 N N . GLU A 1 97 ? 0.379 7.483 -6.785 1.00 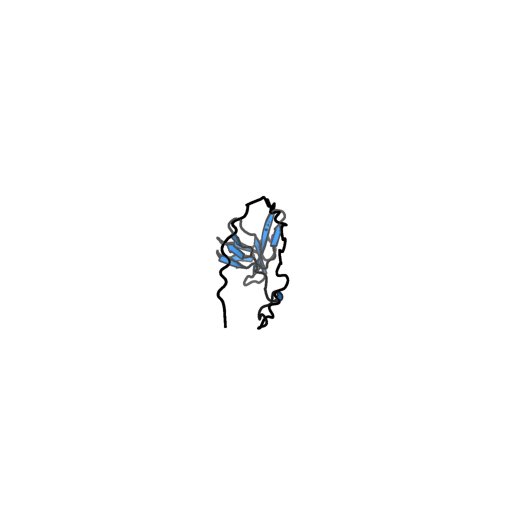93.88 97 GLU A N 1
ATOM 698 C CA . GLU A 1 97 ? 0.351 7.140 -5.378 1.00 93.88 97 GLU A CA 1
ATOM 699 C C . GLU A 1 97 ? 0.823 5.701 -5.162 1.00 93.88 97 GLU A C 1
ATOM 701 O O . GLU A 1 97 ? 0.430 4.765 -5.865 1.00 93.88 97 GLU A O 1
ATOM 706 N N . TRP A 1 98 ? 1.660 5.532 -4.153 1.00 95.50 98 TRP A N 1
ATOM 707 C CA . TRP A 1 98 ? 2.174 4.264 -3.689 1.00 95.50 98 TRP A CA 1
ATOM 708 C C . TRP A 1 98 ? 1.812 4.096 -2.225 1.00 95.50 98 TRP A C 1
ATOM 710 O O . TRP A 1 98 ? 2.035 4.996 -1.414 1.00 95.50 98 TRP A O 1
ATOM 720 N N . ARG A 1 99 ? 1.280 2.927 -1.880 1.00 95.19 99 ARG A N 1
ATOM 721 C CA . ARG A 1 99 ? 0.995 2.568 -0.491 1.00 95.19 99 ARG A CA 1
ATOM 722 C C . ARG A 1 99 ? 1.775 1.342 -0.089 1.00 95.19 99 ARG A C 1
ATOM 724 O O . ARG A 1 99 ? 1.955 0.419 -0.883 1.00 95.19 99 ARG A O 1
ATOM 731 N N . GLU A 1 100 ? 2.224 1.335 1.152 1.00 96.00 100 GLU A N 1
ATOM 732 C CA . GLU A 1 100 ? 2.836 0.157 1.735 1.00 96.00 100 GLU A CA 1
ATOM 733 C C . GLU A 1 100 ? 1.759 -0.751 2.338 1.00 96.00 100 GLU A C 1
ATOM 735 O O . GLU A 1 100 ? 0.792 -0.296 2.955 1.00 96.00 100 GLU A O 1
ATOM 740 N N . ILE A 1 101 ? 1.916 -2.050 2.122 1.00 95.56 101 ILE A N 1
ATOM 741 C CA . ILE A 1 101 ? 0.958 -3.094 2.465 1.00 95.56 101 ILE A CA 1
ATOM 742 C C . ILE A 1 101 ? 1.674 -4.259 3.148 1.00 95.56 101 ILE A C 1
ATOM 744 O O . ILE A 1 101 ? 2.862 -4.509 2.914 1.00 95.56 101 ILE A O 1
ATOM 748 N N . TYR A 1 102 ? 0.934 -5.015 3.954 1.00 94.00 102 TYR A N 1
ATOM 749 C CA . TYR A 1 102 ? 1.421 -6.266 4.526 1.00 94.00 102 TYR A CA 1
ATOM 750 C C . TYR A 1 102 ? 1.127 -7.432 3.580 1.00 94.00 102 TYR A C 1
ATOM 752 O O . TYR A 1 102 ? -0.002 -7.632 3.143 1.00 94.00 102 TYR A O 1
ATOM 760 N N . THR A 1 103 ? 2.151 -8.225 3.273 1.00 93.19 103 THR A N 1
ATOM 761 C CA . THR A 1 103 ? 2.024 -9.456 2.480 1.00 93.19 103 THR A CA 1
ATOM 762 C C . THR A 1 103 ? 2.649 -10.630 3.228 1.00 93.19 103 THR A C 1
ATOM 764 O O . THR A 1 103 ? 3.389 -10.441 4.196 1.00 93.19 103 THR A O 1
ATOM 767 N N . TRP A 1 104 ? 2.441 -11.854 2.736 1.00 92.06 104 TRP A N 1
ATOM 768 C CA . TRP A 1 104 ? 3.135 -13.044 3.253 1.00 92.06 104 TRP A CA 1
ATOM 769 C C . TRP A 1 104 ? 4.663 -12.985 3.067 1.00 92.06 104 TRP A C 1
ATOM 771 O O . TRP A 1 104 ? 5.387 -13.768 3.674 1.00 92.06 104 TRP A O 1
ATOM 781 N N . LEU A 1 105 ? 5.165 -12.054 2.247 1.00 92.62 105 LEU A N 1
ATOM 782 C CA . LEU A 1 105 ? 6.591 -11.783 2.037 1.00 92.62 105 LEU A CA 1
ATOM 783 C C . LEU A 1 105 ? 7.089 -10.565 2.833 1.00 92.62 105 LEU A C 1
ATOM 785 O O . LEU A 1 105 ? 8.168 -10.042 2.536 1.00 92.62 105 LEU A O 1
ATOM 789 N N . GLY A 1 106 ? 6.298 -10.081 3.794 1.00 93.56 106 GLY A N 1
ATOM 790 C CA . GLY A 1 106 ? 6.564 -8.873 4.570 1.00 93.56 106 GLY A CA 1
ATOM 791 C C . GLY A 1 106 ? 5.993 -7.605 3.933 1.00 93.56 106 GLY A C 1
ATOM 792 O O . GLY A 1 106 ? 5.040 -7.655 3.150 1.00 93.56 106 GLY A O 1
ATOM 793 N N . MET A 1 107 ? 6.572 -6.458 4.293 1.00 95.25 107 MET A N 1
ATOM 794 C CA . MET A 1 107 ? 6.146 -5.141 3.810 1.00 95.25 107 MET A CA 1
ATOM 795 C C . MET A 1 107 ? 6.490 -4.966 2.331 1.00 95.25 107 MET A C 1
ATOM 797 O O . MET A 1 107 ? 7.616 -5.232 1.892 1.00 95.25 107 MET A O 1
ATOM 801 N N . ARG A 1 108 ? 5.496 -4.548 1.550 1.00 96.44 108 ARG A N 1
ATOM 802 C CA . ARG A 1 108 ? 5.614 -4.342 0.105 1.00 96.44 108 ARG A CA 1
ATOM 803 C C . ARG A 1 108 ? 4.906 -3.074 -0.313 1.00 96.44 108 ARG A C 1
ATOM 805 O O . ARG A 1 108 ? 4.009 -2.604 0.370 1.00 96.44 108 ARG A O 1
ATOM 812 N N . TRP A 1 109 ? 5.297 -2.555 -1.464 1.00 97.00 109 TRP A N 1
ATOM 813 C CA . TRP A 1 109 ? 4.709 -1.368 -2.058 1.00 97.00 109 TRP A CA 1
ATOM 814 C C . TRP A 1 109 ? 3.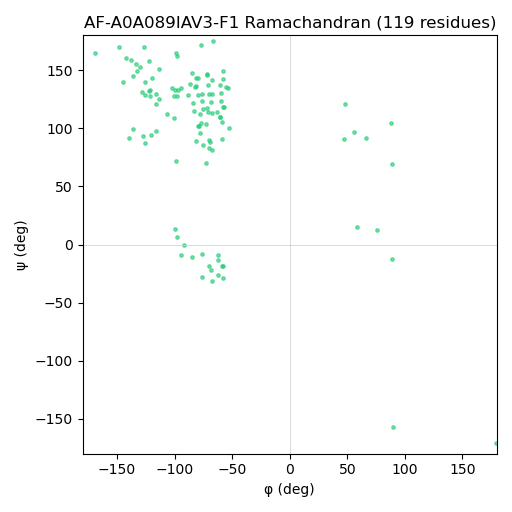761 -1.756 -3.179 1.00 97.00 109 TRP A C 1
ATOM 816 O O . TRP A 1 109 ? 4.096 -2.579 -4.031 1.00 97.00 109 TRP A O 1
ATOM 826 N N . ILE A 1 110 ? 2.589 -1.139 -3.199 1.00 95.62 110 ILE A N 1
ATOM 827 C CA . ILE A 1 110 ? 1.638 -1.234 -4.297 1.00 95.62 110 ILE A CA 1
ATOM 828 C C . ILE A 1 110 ? 1.471 0.147 -4.912 1.00 95.62 110 ILE A C 1
ATOM 830 O O . ILE A 1 110 ? 1.241 1.130 -4.207 1.00 95.62 110 ILE A O 1
ATOM 834 N N . LYS A 1 111 ? 1.601 0.226 -6.235 1.00 94.88 111 LYS A N 1
ATOM 835 C CA . LYS A 1 111 ? 1.183 1.410 -6.980 1.00 94.88 111 LYS A CA 1
ATOM 836 C C . LYS A 1 111 ? -0.335 1.379 -7.043 1.00 94.88 111 LYS A C 1
ATOM 838 O O . LYS A 1 111 ? -0.885 0.431 -7.604 1.00 94.88 111 LYS A O 1
ATOM 843 N N . VAL A 1 112 ? -1.000 2.368 -6.451 1.00 93.38 112 VAL A N 1
ATOM 844 C CA . VAL A 1 112 ? -2.463 2.406 -6.370 1.00 93.38 112 VAL A CA 1
ATOM 845 C C . VAL A 1 112 ? -3.017 2.493 -7.792 1.00 93.38 112 VAL A C 1
ATOM 847 O O . VAL A 1 112 ? -2.767 3.481 -8.488 1.00 93.38 112 VAL A O 1
ATOM 850 N N . PRO A 1 113 ? -3.725 1.460 -8.283 1.00 88.75 113 PRO A N 1
ATOM 851 C CA . PRO A 1 113 ? -4.292 1.523 -9.615 1.00 88.75 113 PRO A CA 1
ATOM 852 C C . PRO A 1 113 ? -5.468 2.503 -9.606 1.00 88.75 113 PRO A C 1
ATOM 854 O O . PRO A 1 113 ? -6.221 2.564 -8.639 1.00 88.75 113 PRO A O 1
ATOM 857 N N . ALA A 1 114 ? -5.689 3.217 -10.711 1.00 87.81 114 ALA A N 1
ATOM 858 C CA . ALA A 1 114 ? -6.811 4.158 -10.829 1.00 87.81 114 ALA A CA 1
ATOM 859 C C . ALA A 1 114 ? -8.195 3.497 -10.637 1.00 87.81 114 ALA A C 1
ATOM 861 O O . ALA A 1 114 ? -9.183 4.178 -10.390 1.00 87.81 114 ALA A O 1
ATOM 862 N N . SER A 1 115 ? -8.272 2.168 -10.762 1.00 83.88 115 SER A N 1
ATOM 863 C CA . SER A 1 115 ? -9.479 1.371 -10.526 1.00 83.88 115 SER A CA 1
ATOM 864 C C . SER A 1 115 ? -9.621 0.845 -9.093 1.00 83.88 115 SER A C 1
ATOM 866 O O . SER A 1 115 ? -10.556 0.086 -8.831 1.00 83.88 115 SER A O 1
ATOM 868 N N . ALA A 1 116 ? -8.673 1.139 -8.200 1.00 83.94 116 ALA A N 1
ATOM 869 C CA . ALA A 1 116 ? -8.794 0.799 -6.790 1.00 83.94 116 ALA A CA 1
ATOM 870 C C . ALA A 1 116 ? -9.582 1.873 -6.045 1.00 83.94 116 ALA A C 1
ATOM 872 O O . ALA A 1 116 ? -9.490 3.060 -6.351 1.00 83.94 116 ALA A O 1
ATOM 873 N N . TYR A 1 117 ? -10.314 1.437 -5.024 1.00 88.31 117 TYR A N 1
ATOM 874 C CA . TYR A 1 117 ? -10.958 2.341 -4.082 1.00 88.31 117 TYR A CA 1
ATOM 875 C C . TYR A 1 117 ? -10.119 2.419 -2.818 1.00 88.31 117 TYR A C 1
ATOM 877 O O . TYR A 1 117 ? -9.773 1.393 -2.236 1.00 88.31 117 TYR A O 1
ATOM 885 N N . VAL A 1 118 ? -9.798 3.638 -2.404 1.00 86.44 118 VAL A N 1
ATOM 886 C CA . VAL A 1 118 ? -9.129 3.901 -1.135 1.00 86.44 118 VAL A CA 1
ATOM 887 C C . VAL A 1 118 ? -10.186 4.303 -0.119 1.00 86.44 118 VAL A C 1
ATOM 889 O O . VAL A 1 118 ? -10.952 5.232 -0.360 1.00 86.44 118 VAL A O 1
ATOM 892 N N . ILE A 1 119 ? -10.193 3.632 1.027 1.00 86.50 119 ILE A N 1
ATOM 893 C CA . ILE A 1 119 ? -11.004 4.009 2.179 1.00 86.50 119 ILE A CA 1
ATOM 894 C C . ILE A 1 119 ? -10.055 4.593 3.220 1.00 86.50 119 ILE A C 1
ATOM 896 O O . ILE A 1 119 ? -9.190 3.897 3.756 1.00 86.50 119 ILE A O 1
ATOM 900 N N . THR A 1 120 ? -10.189 5.891 3.470 1.00 83.69 120 THR A N 1
ATOM 901 C CA . THR A 1 120 ? -9.537 6.571 4.590 1.00 83.69 120 THR A CA 1
ATOM 902 C C . THR A 1 120 ? -10.530 6.668 5.747 1.00 83.69 120 THR A C 1
ATOM 904 O O . THR A 1 120 ? -11.684 7.016 5.484 1.00 83.69 120 THR A O 1
ATOM 907 N N . PRO A 1 121 ? -10.120 6.331 6.978 1.00 74.19 121 PRO A N 1
ATOM 908 C CA . PRO A 1 121 ? -10.975 6.451 8.155 1.00 74.19 121 PRO A CA 1
ATOM 909 C C . PRO A 1 121 ? -11.289 7.903 8.526 1.00 74.19 121 PRO A C 1
ATOM 911 O O . PRO A 1 121 ? -10.541 8.808 8.085 1.00 74.19 121 PRO A O 1
#

Secondary structure (DSSP, 8-state):
---------------------------------------SS--SS-GGG-PPPPPEEEE-S-EEEESSTT-SS-SEEE-SEEEEEEEEEEE-TTS-EEEEEEETTEEEEEE--TTPEEE--

Mean predicted aligned error: 16.79 Å

Radius of gyration: 38.88 Å; Cα contacts (8 Å, |Δi|>4): 150; chains: 1; bounding box: 83×70×84 Å

Solvent-accessible surface area (backbone atoms only — not comparable to full-atom values): 8161 Å² total; per-residue (Å²): 137,87,79,89,78,87,86,81,82,78,94,72,75,96,74,85,79,86,74,78,82,74,80,75,83,79,84,73,80,76,72,86,78,79,83,82,78,76,70,92,60,83,70,94,72,51,83,87,70,61,74,79,74,57,32,34,38,35,36,75,45,78,40,58,30,16,76,44,82,89,52,93,58,66,73,47,71,42,64,57,44,76,45,62,33,75,66,52,72,50,66,50,99,84,71,47,48,32,36,32,29,77,49,101,85,42,73,28,27,29,67,64,51,93,75,41,49,75,48,73,122

pLDDT: mean 77.25, std 19.81, range [38.94, 97.06]

Sequence (121 aa):
MKKLASLTVAMGLMASIAATASAAEVTNTTTVTETTYSPRFETVITQSDLRPATPQIILTKATPFYASMNSPVATGFLGAQTLDTTGNILVDSNGNEWREIYTWLGMRWIKVPASAYVITP

Nearest PDB structures (foldseek):
  5d76-assembly1_A  TM=7.495E-01  e=2.168E-02  Streptococcus phage phi7917
  8alu-assembly1_A  TM=6.920E-01  e=1.750E-01  Lactobacillus acidophilus
  1jqq-assembly1_A  TM=3.799E-01  e=6.412E-01  Saccharomyces cerevisiae
  3db4-assembly1_A  TM=3.920E-01  e=4.131E+00  Homo sapiens
  4v9j-assembly1_BT  TM=3.463E-01  e=4.625E+00  Thermus thermophilus HB27

Foldseek 3Di:
DDDDDDDDDDPDDDDDDPPPPPPDPPPPPPPPDDPPDPPPDDDPDDPVNDDAFFKKKFAPAWFFKAPDPPPPDGPGTDGGDMFGFPNDWDADPVRWIWTWGQDPVGIIITGRDPPMDMGDD